Protein AF-A0A6C0JZ15-F1 (afdb_monomer_lite)

Sequence (120 aa):
MAFEKIQDYFIKVDNMHTNARNVAAELQKKYEDARYNLCIAFHSFHVITRLYASTSEVYIYKKGEYVDAVDAEICAYEALQDITEHYNRMSKISGIAKQAYNRAVKMRMEVFFKFRKLRT

Secondary structure (DSSP, 8-state):
-HHHHHHHHHHHHHHHHHHHHHHHHHHHHHHHHHHHHHHHHHHHHHHHHHHS-TTSHHHHHHHHHHHHHHHHHHHHHHHHHHHHHHHHHHHHHHHHHHHHHHHHHHHHHHHHHHHHHT--

Structure (mmCIF, N/CA/C/O backbone):
data_AF-A0A6C0JZ15-F1
#
_entry.id   AF-A0A6C0JZ15-F1
#
loop_
_atom_site.group_PDB
_atom_site.id
_atom_site.type_symbol
_atom_site.label_atom_id
_atom_site.label_alt_id
_atom_site.label_comp_id
_atom_site.label_asym_id
_atom_site.label_entity_id
_atom_site.label_seq_id
_atom_site.pdbx_PDB_ins_code
_atom_site.Cartn_x
_atom_site.Cartn_y
_atom_site.Cartn_z
_atom_site.occupancy
_atom_site.B_iso_or_equiv
_atom_site.auth_seq_id
_atom_site.auth_comp_id
_atom_site.auth_asym_id
_atom_site.auth_atom_id
_atom_site.pdbx_PDB_model_num
ATOM 1 N N . MET A 1 1 ? 13.309 9.063 -35.816 1.00 62.38 1 MET A N 1
ATOM 2 C CA . MET A 1 1 ? 14.665 8.619 -35.431 1.00 62.38 1 MET 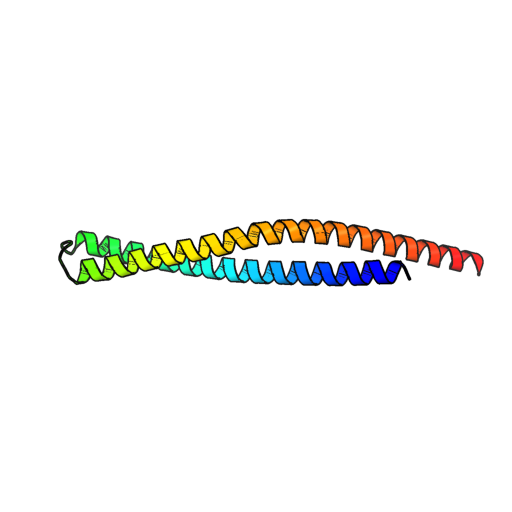A CA 1
ATOM 3 C C . MET A 1 1 ? 14.561 7.619 -34.270 1.00 62.38 1 MET A C 1
ATOM 5 O O . MET A 1 1 ? 13.573 7.661 -33.546 1.00 62.38 1 MET A O 1
ATOM 9 N N . ALA A 1 2 ? 15.477 6.648 -34.158 1.00 80.75 2 ALA A N 1
ATOM 10 C CA . ALA A 1 2 ? 15.344 5.509 -33.231 1.00 80.75 2 ALA A CA 1
ATOM 11 C C . ALA A 1 2 ? 15.715 5.835 -31.770 1.00 80.75 2 ALA A C 1
ATOM 13 O O . ALA A 1 2 ? 15.146 5.248 -30.855 1.00 80.75 2 ALA A O 1
ATOM 14 N N . PHE A 1 3 ? 16.632 6.782 -31.548 1.00 84.25 3 PHE A N 1
ATOM 15 C CA . PHE A 1 3 ? 17.062 7.191 -30.209 1.00 84.25 3 PHE A CA 1
ATOM 16 C C . PHE A 1 3 ? 15.967 7.972 -29.472 1.00 84.25 3 PHE A C 1
ATOM 18 O O . PHE A 1 3 ? 15.669 7.678 -28.321 1.00 84.25 3 PHE A O 1
ATOM 25 N N . GLU A 1 4 ? 15.326 8.914 -30.159 1.00 87.44 4 GLU A N 1
ATOM 26 C CA . GLU A 1 4 ? 14.239 9.752 -29.647 1.00 87.44 4 GLU A CA 1
ATOM 27 C C . GLU A 1 4 ? 13.072 8.876 -29.188 1.00 87.44 4 GLU A C 1
ATOM 29 O O . GLU A 1 4 ? 12.567 9.055 -28.091 1.00 87.44 4 GLU A O 1
ATOM 34 N N . LYS A 1 5 ? 12.742 7.817 -29.942 1.00 87.75 5 LYS A N 1
ATOM 35 C CA . LYS A 1 5 ? 11.726 6.836 -29.525 1.00 87.75 5 LYS A CA 1
ATOM 36 C C . LYS A 1 5 ? 12.084 6.115 -28.217 1.00 87.75 5 LYS A C 1
ATOM 38 O O . LYS A 1 5 ? 11.196 5.848 -27.413 1.00 87.75 5 LYS A O 1
ATOM 43 N N . ILE A 1 6 ? 13.360 5.782 -28.003 1.00 88.19 6 ILE A N 1
ATOM 44 C CA . ILE A 1 6 ? 13.832 5.148 -26.757 1.00 88.19 6 ILE A CA 1
ATOM 45 C C . ILE A 1 6 ? 13.791 6.152 -25.599 1.00 88.19 6 ILE A C 1
ATOM 47 O O . ILE A 1 6 ? 13.394 5.790 -24.494 1.00 88.19 6 ILE A O 1
ATOM 51 N N . GLN A 1 7 ? 14.177 7.402 -25.852 1.00 89.56 7 GLN A N 1
ATOM 52 C CA . GLN A 1 7 ? 14.123 8.487 -24.876 1.00 89.56 7 GLN A CA 1
ATOM 53 C C . GLN A 1 7 ? 12.681 8.781 -24.439 1.00 89.56 7 GLN A C 1
ATOM 55 O O . GLN A 1 7 ? 12.407 8.797 -23.241 1.00 89.56 7 GLN A O 1
ATOM 60 N N . ASP A 1 8 ? 11.756 8.931 -25.387 1.00 91.75 8 ASP A N 1
ATOM 61 C CA . ASP A 1 8 ? 10.335 9.175 -25.116 1.00 91.75 8 ASP A CA 1
ATOM 62 C C . ASP A 1 8 ? 9.715 8.020 -24.321 1.00 91.75 8 ASP A C 1
ATOM 64 O O . ASP A 1 8 ? 8.984 8.233 -23.350 1.00 91.75 8 ASP A O 1
ATOM 68 N N . TYR A 1 9 ? 10.046 6.778 -24.695 1.00 89.38 9 TYR A N 1
ATOM 69 C CA . TYR A 1 9 ? 9.606 5.593 -23.965 1.00 89.38 9 TYR A CA 1
ATOM 70 C C . TYR A 1 9 ? 10.137 5.579 -22.527 1.00 89.38 9 TYR A C 1
ATOM 72 O O . TYR A 1 9 ? 9.368 5.344 -21.596 1.00 89.38 9 TYR A O 1
ATOM 80 N N . PHE A 1 10 ? 11.428 5.865 -22.333 1.00 91.75 10 PHE A N 1
ATOM 81 C CA . PHE A 1 10 ? 12.033 5.937 -21.004 1.00 91.75 10 PHE A CA 1
ATOM 82 C C . PHE A 1 10 ? 11.348 6.989 -20.124 1.00 91.75 10 PHE A C 1
ATOM 84 O O . PHE A 1 10 ? 10.929 6.653 -19.021 1.00 91.75 10 PHE A O 1
ATOM 91 N N . ILE A 1 11 ? 11.157 8.213 -20.628 1.00 92.56 11 ILE A N 1
ATOM 92 C CA . ILE A 1 11 ? 10.487 9.297 -19.889 1.00 92.56 11 ILE A CA 1
ATOM 93 C C . ILE A 1 11 ? 9.068 8.883 -19.483 1.00 92.56 11 ILE A C 1
ATOM 95 O O . ILE A 1 11 ? 8.664 9.068 -18.336 1.00 92.56 11 ILE A O 1
ATOM 99 N N . LYS A 1 12 ? 8.306 8.278 -20.404 1.00 92.25 12 LYS A N 1
ATOM 100 C CA . LYS A 1 12 ? 6.941 7.821 -20.119 1.00 92.25 12 LYS A CA 1
ATOM 101 C C . LYS A 1 12 ? 6.911 6.769 -19.007 1.00 92.25 12 LYS A C 1
ATOM 103 O O . LYS A 1 12 ? 6.088 6.867 -18.099 1.00 92.25 12 LYS A O 1
ATOM 108 N N . VAL A 1 13 ? 7.798 5.776 -19.075 1.00 91.56 13 VAL A N 1
ATOM 109 C CA . VAL A 1 13 ? 7.886 4.706 -18.073 1.00 91.56 13 VAL A CA 1
ATOM 110 C C . VAL A 1 13 ? 8.349 5.247 -16.717 1.00 91.56 13 VAL A C 1
ATOM 112 O O . VAL A 1 13 ? 7.804 4.849 -15.690 1.00 91.56 13 VAL A O 1
ATOM 115 N N . ASP A 1 14 ? 9.313 6.166 -16.695 1.00 90.88 14 ASP A N 1
ATOM 116 C CA . ASP A 1 14 ? 9.833 6.755 -15.457 1.00 90.88 14 ASP A CA 1
ATOM 117 C C . ASP A 1 14 ? 8.777 7.613 -14.738 1.00 90.88 14 ASP A C 1
ATOM 119 O O . ASP A 1 14 ? 8.595 7.498 -13.522 1.00 90.88 14 ASP A O 1
ATOM 123 N N . ASN A 1 15 ? 7.983 8.375 -15.499 1.00 92.62 15 ASN A N 1
ATOM 124 C CA . ASN A 1 15 ? 6.832 9.110 -14.971 1.00 92.62 15 ASN A CA 1
ATOM 125 C C . ASN A 1 15 ? 5.777 8.164 -14.374 1.00 92.62 15 ASN A C 1
ATOM 127 O O . ASN A 1 15 ? 5.284 8.398 -13.272 1.00 92.62 15 ASN A O 1
ATOM 131 N N . MET A 1 16 ? 5.451 7.064 -15.064 1.00 90.50 16 MET A N 1
ATOM 132 C CA . MET A 1 16 ? 4.509 6.059 -14.551 1.00 90.50 16 MET A CA 1
ATOM 133 C C . MET A 1 16 ? 5.016 5.393 -13.267 1.00 90.50 16 MET A C 1
ATOM 135 O O . MET A 1 16 ? 4.250 5.223 -12.320 1.00 90.50 16 MET A O 1
ATOM 139 N N . HIS A 1 17 ? 6.304 5.049 -13.213 1.00 91.06 17 HIS A N 1
ATOM 140 C CA . HIS A 1 17 ? 6.932 4.481 -12.023 1.00 91.06 17 HIS A CA 1
ATOM 141 C C . HIS A 1 17 ? 6.902 5.456 -10.837 1.00 91.06 17 HIS A C 1
ATOM 143 O O . HIS A 1 17 ? 6.586 5.053 -9.718 1.00 91.06 17 HIS A O 1
ATOM 149 N N . THR A 1 18 ? 7.181 6.738 -11.081 1.00 91.94 18 THR A N 1
ATOM 150 C CA . THR A 1 18 ? 7.126 7.786 -10.053 1.00 91.94 18 THR A CA 1
ATOM 151 C C . THR A 1 18 ? 5.707 7.978 -9.523 1.00 91.94 18 THR A C 1
ATOM 153 O O . THR A 1 18 ? 5.508 8.009 -8.311 1.00 91.94 18 THR A O 1
ATOM 156 N N . ASN A 1 19 ? 4.704 8.008 -10.404 1.00 91.56 19 ASN A N 1
ATOM 157 C CA . ASN A 1 19 ? 3.304 8.091 -9.990 1.00 91.56 19 ASN A CA 1
ATOM 158 C C . ASN A 1 19 ? 2.889 6.880 -9.146 1.00 91.56 19 ASN A C 1
ATOM 160 O O . ASN A 1 19 ? 2.315 7.054 -8.076 1.00 91.56 19 ASN A O 1
ATOM 164 N N . ALA A 1 20 ? 3.235 5.663 -9.576 1.00 90.88 20 ALA A N 1
ATOM 165 C CA . ALA A 1 20 ? 2.948 4.449 -8.813 1.00 90.88 20 ALA A CA 1
ATOM 166 C C . ALA A 1 20 ? 3.618 4.468 -7.427 1.00 90.88 20 ALA A C 1
ATOM 168 O O . ALA A 1 20 ? 2.997 4.080 -6.441 1.00 90.88 20 ALA A O 1
ATOM 169 N N . ARG A 1 21 ? 4.859 4.971 -7.335 1.00 91.62 21 ARG A N 1
ATOM 170 C CA . ARG A 1 21 ? 5.565 5.155 -6.058 1.00 91.62 21 ARG A CA 1
ATOM 171 C C . ARG A 1 21 ? 4.831 6.127 -5.136 1.00 91.62 21 ARG A C 1
ATOM 173 O O . ARG A 1 21 ? 4.712 5.848 -3.947 1.00 91.62 21 ARG A O 1
ATOM 180 N N . ASN A 1 22 ? 4.365 7.255 -5.669 1.00 93.06 22 ASN A N 1
ATOM 181 C CA . ASN A 1 22 ? 3.655 8.265 -4.886 1.00 93.06 22 ASN A CA 1
ATOM 182 C C . ASN A 1 22 ? 2.328 7.714 -4.353 1.00 93.06 22 ASN A C 1
ATOM 184 O O . ASN A 1 22 ? 2.061 7.836 -3.163 1.00 93.06 22 ASN A O 1
ATOM 188 N N . VAL A 1 23 ? 1.554 7.022 -5.195 1.00 93.44 23 VAL A N 1
ATOM 189 C CA . VAL A 1 23 ? 0.301 6.373 -4.776 1.00 93.44 23 VAL A CA 1
ATOM 190 C C . VAL A 1 23 ? 0.560 5.314 -3.700 1.00 93.44 23 VAL A C 1
ATOM 192 O O . VAL A 1 23 ? -0.143 5.281 -2.694 1.00 93.44 23 VAL A O 1
ATOM 195 N N . ALA A 1 24 ? 1.595 4.482 -3.861 1.00 92.94 24 ALA A N 1
ATOM 196 C CA . ALA A 1 24 ? 1.968 3.500 -2.844 1.00 92.94 24 ALA A CA 1
ATOM 197 C C . ALA A 1 24 ? 2.359 4.162 -1.510 1.00 92.94 24 ALA A C 1
ATOM 199 O O . ALA A 1 24 ? 1.957 3.685 -0.454 1.00 92.94 24 ALA A O 1
ATOM 200 N N . ALA A 1 25 ? 3.087 5.283 -1.544 1.00 92.88 25 ALA A N 1
ATOM 201 C CA . ALA A 1 25 ? 3.449 6.031 -0.341 1.00 92.88 25 ALA A CA 1
ATOM 202 C C . ALA A 1 25 ? 2.230 6.667 0.355 1.00 92.88 25 ALA A C 1
ATOM 204 O O . ALA A 1 25 ? 2.143 6.653 1.582 1.00 92.88 25 ALA A O 1
ATOM 205 N N . GLU A 1 26 ? 1.271 7.197 -0.407 1.00 95.25 26 GLU A N 1
ATOM 206 C CA . GLU A 1 26 ? 0.019 7.728 0.144 1.00 95.25 26 GLU A CA 1
ATOM 207 C C . GLU A 1 26 ? -0.828 6.635 0.805 1.00 95.25 26 GLU A C 1
ATOM 209 O O . GLU A 1 26 ? -1.363 6.841 1.895 1.00 95.25 26 GLU A O 1
ATOM 214 N N . LEU A 1 27 ? -0.934 5.465 0.170 1.00 94.88 27 LEU A N 1
ATOM 215 C CA . LEU A 1 27 ? -1.659 4.318 0.720 1.00 94.88 27 LEU A CA 1
ATOM 216 C C . LEU A 1 27 ? -0.960 3.741 1.955 1.00 94.88 27 LEU A C 1
ATOM 218 O O . LEU A 1 27 ? -1.633 3.439 2.937 1.00 94.88 27 LEU A O 1
ATOM 222 N N . GLN A 1 28 ? 0.374 3.684 1.953 1.00 95.56 28 GLN A N 1
ATOM 223 C CA . GLN A 1 28 ? 1.164 3.289 3.120 1.00 95.56 28 GLN A CA 1
ATOM 224 C C . GLN A 1 28 ? 0.857 4.189 4.319 1.00 95.56 28 GLN A C 1
ATOM 226 O O . GLN A 1 28 ? 0.595 3.691 5.411 1.00 95.56 28 GLN A O 1
ATOM 231 N N . LYS A 1 29 ? 0.820 5.510 4.107 1.00 96.50 29 LYS A N 1
ATOM 232 C CA . LYS A 1 29 ? 0.470 6.464 5.162 1.00 96.50 29 LYS A CA 1
ATOM 233 C C . LYS A 1 29 ? -0.951 6.239 5.688 1.00 96.50 29 LYS A C 1
ATOM 235 O O . LYS A 1 29 ? -1.152 6.199 6.894 1.00 96.50 29 LYS A O 1
ATOM 240 N N . LYS A 1 30 ? -1.935 6.048 4.800 1.00 95.88 30 LYS A N 1
ATOM 241 C CA . LYS A 1 30 ? -3.325 5.763 5.205 1.00 95.88 30 LYS A CA 1
ATOM 242 C C . LYS A 1 30 ? -3.439 4.483 6.031 1.00 95.88 30 LYS A C 1
ATOM 244 O O . LYS A 1 30 ? -4.196 4.452 6.994 1.00 95.88 30 LYS A O 1
ATOM 249 N N . TYR A 1 31 ? -2.689 3.448 5.664 1.00 97.25 31 TYR A N 1
ATOM 250 C CA . TYR A 1 31 ? -2.624 2.206 6.425 1.00 97.25 31 TYR A CA 1
ATOM 251 C C . TYR A 1 31 ? -1.996 2.415 7.809 1.00 97.25 31 TYR A C 1
ATOM 253 O O . TYR A 1 31 ? -2.533 1.934 8.803 1.00 97.25 31 TYR A O 1
ATOM 261 N N . GLU A 1 32 ? -0.904 3.175 7.905 1.00 97.12 32 GLU A N 1
ATOM 262 C CA . GLU A 1 32 ? -0.288 3.523 9.192 1.00 97.12 32 GLU A CA 1
ATOM 263 C C . GLU A 1 32 ? -1.247 4.307 10.099 1.00 97.12 32 GLU A C 1
ATOM 265 O O . GLU A 1 32 ? -1.381 3.972 11.279 1.00 97.12 32 GLU A O 1
ATOM 270 N N . ASP A 1 33 ? -1.968 5.282 9.539 1.00 97.31 33 ASP A N 1
ATOM 271 C CA . ASP A 1 33 ? -2.985 6.059 10.251 1.00 97.31 33 ASP A CA 1
ATOM 272 C C . ASP A 1 33 ? -4.148 5.159 10.726 1.00 97.31 33 ASP A C 1
ATOM 274 O O . ASP A 1 33 ? -4.562 5.227 11.887 1.00 97.31 33 ASP A O 1
ATOM 278 N N . ALA A 1 34 ? -4.652 4.264 9.866 1.00 97.31 34 ALA A N 1
ATOM 279 C CA . ALA A 1 34 ? -5.715 3.317 10.215 1.00 97.31 34 ALA A CA 1
ATOM 280 C C . ALA A 1 34 ? -5.275 2.342 11.317 1.00 97.31 34 ALA A C 1
ATOM 282 O O . ALA A 1 34 ? -5.990 2.137 12.298 1.00 97.31 34 ALA A O 1
ATOM 283 N N . ARG A 1 35 ? -4.054 1.809 11.215 1.00 97.56 35 ARG A N 1
ATOM 284 C CA . ARG A 1 35 ? -3.465 0.914 12.214 1.00 97.56 35 ARG A CA 1
ATOM 285 C C . ARG A 1 35 ? -3.269 1.604 13.564 1.00 97.56 35 ARG A C 1
ATOM 287 O O . ARG A 1 35 ? -3.479 0.989 14.612 1.00 97.56 35 ARG A O 1
ATOM 294 N N . TYR A 1 36 ? -2.884 2.878 13.560 1.00 97.62 36 TYR A N 1
ATOM 295 C CA . TYR A 1 36 ? -2.799 3.682 14.777 1.00 97.62 36 TYR A CA 1
ATOM 296 C C . TYR A 1 36 ? -4.178 3.874 15.427 1.00 97.62 36 TYR A C 1
ATOM 298 O O . TYR A 1 36 ? -4.330 3.637 16.628 1.00 97.62 36 TYR A O 1
ATOM 306 N N . ASN A 1 37 ? -5.199 4.209 14.635 1.00 97.25 37 ASN A N 1
ATOM 307 C CA . ASN A 1 37 ? -6.572 4.359 15.125 1.00 97.25 37 ASN A CA 1
ATOM 308 C C . ASN A 1 37 ? -7.140 3.046 15.677 1.00 97.25 37 ASN A C 1
ATOM 310 O O . ASN A 1 37 ? -7.741 3.048 16.751 1.00 97.25 37 ASN A O 1
ATOM 314 N N . LEU A 1 38 ? -6.878 1.918 15.012 1.00 98.00 38 LEU A N 1
ATOM 315 C CA . LEU A 1 38 ? -7.219 0.588 15.515 1.00 98.00 38 LEU A CA 1
ATOM 316 C C . LEU A 1 38 ? -6.563 0.315 16.870 1.00 98.00 38 LEU A C 1
ATOM 318 O O . LEU A 1 38 ? -7.216 -0.184 17.785 1.00 98.00 38 LEU A O 1
ATOM 322 N N . CYS A 1 39 ? -5.289 0.678 17.035 1.00 97.56 39 CYS A N 1
ATOM 323 C CA . CYS A 1 39 ? -4.597 0.532 18.312 1.00 97.56 39 CYS A CA 1
ATOM 324 C C . CYS A 1 39 ? -5.292 1.335 19.424 1.00 97.56 39 CYS A C 1
ATOM 326 O O . CYS A 1 39 ? -5.531 0.798 20.508 1.00 97.56 39 CYS A O 1
ATOM 328 N N . ILE A 1 40 ? -5.674 2.589 19.160 1.00 97.50 40 ILE A N 1
ATOM 329 C CA . ILE A 1 40 ? -6.418 3.419 20.120 1.00 97.50 40 ILE A CA 1
ATOM 330 C C . ILE A 1 40 ? -7.776 2.791 20.450 1.00 97.50 40 ILE A C 1
ATOM 332 O O . ILE A 1 40 ? -8.114 2.643 21.628 1.00 97.50 40 ILE A O 1
ATOM 336 N N . ALA A 1 41 ? -8.543 2.402 19.429 1.00 96.56 41 ALA A N 1
ATOM 337 C CA . ALA A 1 41 ? -9.872 1.823 19.593 1.00 96.56 41 ALA A CA 1
ATOM 338 C C . ALA A 1 41 ? -9.816 0.508 20.383 1.00 96.56 41 ALA A C 1
ATOM 340 O O . ALA A 1 41 ? -10.597 0.314 21.313 1.00 96.56 41 ALA A O 1
ATOM 341 N N . PHE A 1 42 ? -8.829 -0.347 20.098 1.00 96.69 42 PHE A N 1
ATOM 342 C CA . PHE A 1 42 ? -8.574 -1.581 20.837 1.00 96.69 42 PHE A CA 1
ATOM 343 C C . PHE A 1 42 ? -8.307 -1.316 22.321 1.00 96.69 42 PHE A C 1
ATOM 345 O O . PHE A 1 42 ? -8.947 -1.923 23.181 1.00 96.69 42 PHE A O 1
ATOM 352 N N . HIS A 1 43 ? -7.400 -0.387 22.642 1.00 95.94 43 HIS A N 1
ATOM 353 C CA . HIS A 1 43 ? -7.098 -0.051 24.035 1.00 95.94 43 HIS A CA 1
ATOM 354 C C . HIS A 1 43 ? -8.322 0.531 24.747 1.00 95.94 43 HIS A C 1
ATOM 356 O O . HIS A 1 43 ? -8.611 0.149 25.882 1.00 95.94 43 HIS A O 1
ATOM 362 N N . SER A 1 44 ? -9.067 1.417 24.078 1.00 94.19 44 SER A N 1
ATOM 363 C CA . SER A 1 44 ? -10.298 1.993 24.622 1.00 94.19 44 SER A CA 1
ATOM 364 C C . SER A 1 44 ? -11.337 0.908 24.907 1.00 94.19 44 SER A C 1
ATOM 366 O O . SER A 1 44 ? -11.861 0.838 26.019 1.00 94.19 44 SER A O 1
ATOM 368 N N . PHE A 1 45 ? -11.586 0.010 23.953 1.00 94.38 45 PHE A N 1
ATOM 369 C CA . PHE A 1 45 ? -12.546 -1.076 24.112 1.00 94.38 45 PHE A CA 1
ATOM 370 C C . PHE A 1 45 ? -12.127 -2.060 25.212 1.00 94.38 45 PHE A C 1
ATOM 372 O O . PHE A 1 45 ? -12.949 -2.433 26.047 1.00 94.38 45 PHE A O 1
ATOM 379 N N . HIS A 1 46 ? -10.841 -2.410 25.294 1.00 94.06 46 HIS A N 1
ATOM 380 C CA . HIS A 1 46 ? -10.304 -3.313 26.318 1.00 94.06 46 HIS A CA 1
ATOM 381 C C . HIS A 1 46 ? -10.440 -2.780 27.750 1.00 94.06 46 HIS A C 1
ATOM 383 O O . HIS A 1 46 ? -10.625 -3.548 28.692 1.00 94.06 46 HIS A O 1
ATOM 389 N N . VAL A 1 47 ? -10.365 -1.462 27.942 1.00 94.06 47 VAL A N 1
ATOM 390 C CA . VAL A 1 47 ? -10.662 -0.851 29.247 1.00 94.06 47 VAL A CA 1
ATOM 391 C C . VAL A 1 47 ? -12.146 -1.012 29.580 1.00 94.06 47 VAL A C 1
ATOM 393 O O . VAL A 1 47 ? -12.500 -1.385 30.699 1.00 94.06 47 VAL A O 1
ATOM 396 N N . ILE A 1 48 ? -13.019 -0.778 28.601 1.00 92.81 48 ILE A N 1
ATOM 397 C CA . ILE A 1 48 ? -14.473 -0.821 28.780 1.00 92.81 48 ILE A CA 1
ATOM 398 C C . ILE A 1 48 ? -14.972 -2.239 29.065 1.00 92.81 48 ILE A C 1
ATOM 400 O O . ILE A 1 48 ? -15.848 -2.398 29.914 1.00 92.81 48 ILE A O 1
ATOM 404 N N . THR A 1 49 ? -14.373 -3.274 28.465 1.00 91.25 49 THR A N 1
ATOM 405 C CA . THR A 1 49 ? -14.755 -4.678 28.718 1.00 91.25 49 THR A CA 1
ATOM 406 C C . THR A 1 49 ? -14.572 -5.120 30.171 1.00 91.25 49 THR A C 1
ATOM 408 O O . THR A 1 49 ? -15.223 -6.068 30.603 1.00 91.25 49 THR A O 1
ATOM 411 N N . ARG A 1 50 ? -13.709 -4.440 30.937 1.00 91.75 50 ARG A N 1
ATOM 412 C CA . ARG A 1 50 ? -13.470 -4.719 32.364 1.00 91.75 50 ARG A CA 1
ATOM 413 C C . ARG A 1 50 ? -14.401 -3.950 33.296 1.00 91.75 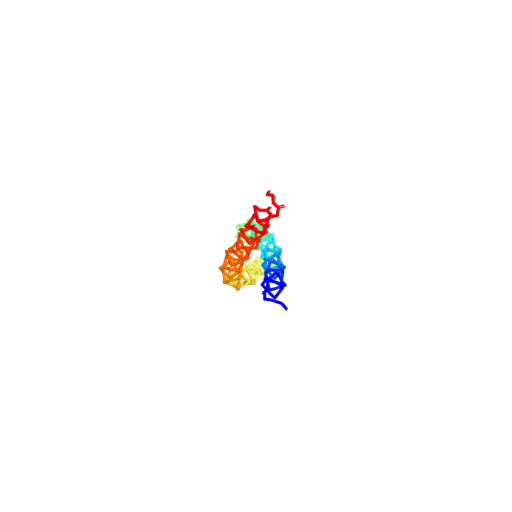50 ARG A C 1
ATOM 415 O O . ARG A 1 50 ? -14.588 -4.364 34.434 1.00 91.75 50 ARG A O 1
ATOM 422 N N . LEU A 1 51 ? -14.920 -2.813 32.838 1.00 93.44 51 LEU A N 1
ATOM 423 C CA . LEU A 1 51 ? -15.658 -1.856 33.666 1.00 93.44 51 LEU A CA 1
ATOM 424 C C . LEU A 1 51 ? -17.171 -1.934 33.462 1.00 93.44 51 LEU A C 1
ATOM 426 O O . LEU A 1 51 ? -17.925 -1.557 34.354 1.00 93.44 51 LEU A O 1
ATOM 430 N N . TYR A 1 52 ? -17.616 -2.415 32.302 1.00 94.50 52 TYR A N 1
ATOM 431 C CA . TYR A 1 52 ? -19.017 -2.384 31.911 1.00 94.50 52 TYR A CA 1
ATOM 432 C C . TYR A 1 52 ? -19.502 -3.749 31.425 1.00 94.50 52 TYR A C 1
ATOM 434 O O . TYR A 1 52 ? -18.779 -4.492 30.762 1.00 94.50 52 TYR A O 1
ATOM 442 N N . ALA A 1 53 ? -20.765 -4.061 31.721 1.00 94.00 53 ALA A N 1
ATOM 443 C CA . ALA A 1 53 ? -21.430 -5.242 31.183 1.00 94.00 53 ALA A CA 1
ATOM 444 C C . ALA A 1 53 ? -21.615 -5.116 29.663 1.00 94.00 53 ALA A C 1
ATOM 446 O O . ALA A 1 53 ? -21.811 -4.016 29.138 1.00 94.00 53 ALA A O 1
ATOM 447 N N . SER A 1 54 ? -21.632 -6.253 28.965 1.00 92.31 54 SER A N 1
ATOM 448 C CA . SER A 1 54 ? -21.779 -6.315 27.503 1.00 92.31 54 SER A CA 1
ATOM 449 C C . SER A 1 54 ? -23.099 -5.745 26.974 1.00 92.31 54 SER A C 1
ATOM 451 O O . SER A 1 54 ? -23.189 -5.399 25.800 1.00 92.31 54 SER A O 1
ATOM 453 N N . THR A 1 55 ? -24.115 -5.636 27.831 1.00 93.12 55 THR A N 1
ATOM 454 C CA . THR A 1 55 ? -25.425 -5.051 27.517 1.00 93.12 55 THR A CA 1
ATOM 455 C C . THR A 1 55 ? -25.486 -3.541 27.746 1.00 93.12 55 THR A C 1
ATOM 457 O O . THR A 1 55 ? -26.500 -2.928 27.430 1.00 93.12 55 THR A O 1
ATOM 460 N N . SER A 1 56 ? -24.446 -2.929 28.322 1.00 96.50 56 SER A N 1
ATOM 461 C CA . SER A 1 56 ? -24.414 -1.477 28.515 1.00 96.50 56 SER A CA 1
ATOM 462 C C . SER A 1 56 ? -24.236 -0.741 27.186 1.00 96.50 56 SER A C 1
ATOM 464 O O . SER A 1 56 ? -23.487 -1.180 26.311 1.00 96.50 56 SER A O 1
ATOM 466 N N . GLU A 1 57 ? -24.869 0.425 27.062 1.00 95.75 57 GLU A N 1
ATOM 467 C CA . GLU A 1 57 ? -24.749 1.280 25.874 1.00 95.75 57 GLU A CA 1
ATOM 468 C C . GLU A 1 57 ? -23.291 1.670 25.600 1.00 95.75 57 GLU A C 1
ATOM 470 O O . GLU A 1 57 ? -22.843 1.634 24.457 1.00 95.75 57 GLU A O 1
ATOM 475 N N . VAL A 1 58 ? -22.521 1.951 26.658 1.00 93.62 58 VAL A N 1
ATOM 476 C CA . VAL A 1 58 ? -21.093 2.292 26.561 1.00 93.62 58 VAL A CA 1
ATOM 477 C C . VAL A 1 58 ? -20.289 1.143 25.951 1.00 93.62 58 VAL A C 1
ATOM 479 O O . VAL A 1 58 ? -19.456 1.378 25.075 1.00 93.62 58 VAL A O 1
ATOM 482 N N . TYR A 1 59 ? -20.541 -0.099 26.378 1.00 96.25 59 TYR A N 1
ATOM 483 C CA . TYR A 1 59 ? -19.877 -1.271 25.810 1.00 96.25 59 TYR A CA 1
ATOM 484 C C . TYR A 1 59 ? -20.229 -1.449 24.334 1.00 96.25 59 TYR A C 1
ATOM 486 O O . TYR A 1 59 ? -19.334 -1.651 23.515 1.00 96.25 59 TYR A O 1
ATOM 494 N N . ILE A 1 60 ? -21.517 -1.365 23.988 1.00 95.81 60 ILE A N 1
ATOM 495 C CA . ILE A 1 60 ? -21.997 -1.547 22.612 1.00 95.81 60 ILE A CA 1
ATOM 496 C C . ILE A 1 60 ? -21.389 -0.487 21.690 1.00 95.81 60 ILE A C 1
ATOM 498 O O . ILE A 1 60 ? -20.844 -0.832 20.643 1.00 95.81 60 ILE A O 1
ATOM 502 N N . TYR A 1 61 ? -21.410 0.779 22.110 1.00 96.38 61 TYR A N 1
ATOM 503 C CA . TYR A 1 61 ? -20.829 1.890 21.361 1.00 96.38 61 TYR A CA 1
ATOM 504 C C . TYR A 1 61 ? -19.324 1.691 21.126 1.00 96.38 61 TYR A C 1
ATOM 506 O O . TYR A 1 61 ? -18.851 1.750 19.994 1.00 96.38 61 TYR A O 1
ATOM 514 N N . LYS A 1 62 ? -18.568 1.361 22.181 1.00 95.62 62 LYS A N 1
ATOM 515 C CA . LYS A 1 62 ? -17.111 1.161 22.099 1.00 95.62 62 LYS A CA 1
ATOM 516 C C . LYS A 1 62 ? -16.722 -0.074 21.292 1.00 95.62 62 LYS A C 1
ATOM 518 O O . LYS A 1 62 ? -15.689 -0.069 20.628 1.00 95.62 62 LYS A O 1
ATOM 523 N N . LYS A 1 63 ? -17.551 -1.121 21.323 1.00 96.12 63 LYS A N 1
ATOM 524 C CA . LYS A 1 63 ? -17.403 -2.279 20.438 1.00 96.12 63 LYS A CA 1
ATOM 525 C C . LYS A 1 63 ? -17.592 -1.874 18.976 1.00 96.12 63 LYS A C 1
ATOM 527 O O . LYS A 1 63 ? -16.821 -2.337 18.146 1.00 96.12 63 LYS A O 1
ATOM 532 N N . GLY A 1 64 ? -18.581 -1.027 18.684 1.00 96.56 64 GLY A N 1
ATOM 533 C CA . GLY A 1 64 ? -18.799 -0.457 17.352 1.00 96.56 64 GLY A CA 1
ATOM 534 C C . GLY A 1 64 ? -17.560 0.276 16.841 1.00 96.56 64 GLY A C 1
ATOM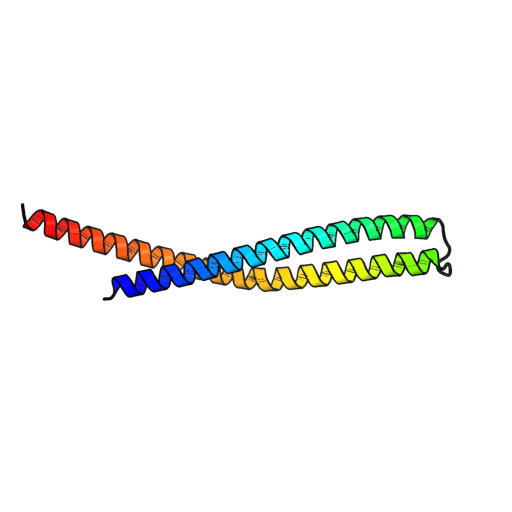 535 O O . GLY A 1 64 ? -17.011 -0.120 15.824 1.00 96.56 64 GLY A O 1
ATOM 536 N N . GLU A 1 65 ? -17.032 1.230 17.618 1.00 97.19 65 GLU A N 1
ATOM 537 C CA . GLU A 1 65 ? -15.804 1.964 17.256 1.00 97.19 65 GLU A CA 1
ATOM 538 C C . GLU A 1 65 ? -14.605 1.036 16.994 1.00 97.19 65 GLU A C 1
ATOM 540 O O . GLU A 1 65 ? -13.793 1.297 16.108 1.00 97.19 65 GLU A O 1
ATOM 545 N N . TYR A 1 66 ? -14.474 -0.050 17.764 1.00 97.19 66 TYR A N 1
ATOM 546 C CA . TYR A 1 66 ? -13.424 -1.042 17.541 1.00 97.19 66 TYR A CA 1
ATOM 547 C C . TYR A 1 66 ? -13.623 -1.820 16.236 1.00 97.19 66 TYR A C 1
ATOM 549 O O . TYR A 1 66 ? -12.661 -1.982 15.490 1.00 97.19 66 TYR A O 1
ATOM 557 N N . VAL A 1 67 ? -14.843 -2.282 15.951 1.00 97.56 67 VAL A N 1
ATOM 558 C CA . VAL A 1 67 ? -15.160 -2.996 14.704 1.00 97.56 67 VAL A CA 1
ATOM 559 C C . VAL A 1 67 ? -14.935 -2.091 13.494 1.00 97.56 67 VAL A C 1
ATOM 561 O O . VAL A 1 67 ? -14.227 -2.490 12.575 1.00 97.56 67 VAL A O 1
ATOM 564 N N . ASP A 1 68 ? -15.415 -0.849 13.540 1.00 97.88 68 ASP A N 1
ATOM 565 C CA . ASP A 1 68 ? -15.222 0.122 12.458 1.00 97.88 68 ASP A CA 1
ATOM 566 C C . ASP A 1 68 ? -13.728 0.387 12.195 1.00 97.88 68 ASP A C 1
ATOM 568 O O . ASP A 1 68 ? -13.293 0.506 11.049 1.00 97.88 68 ASP A O 1
ATOM 572 N N . ALA A 1 69 ? -12.912 0.450 13.254 1.00 97.50 69 ALA A N 1
ATOM 573 C CA . ALA A 1 69 ? -11.469 0.623 13.119 1.00 97.50 69 ALA A CA 1
ATOM 574 C C . ALA A 1 69 ? -10.764 -0.620 12.546 1.00 97.50 69 ALA A C 1
ATOM 576 O O . ALA A 1 69 ? -9.772 -0.471 11.831 1.00 97.50 69 ALA A O 1
ATOM 577 N N . VAL A 1 70 ? -11.260 -1.830 12.839 1.00 98.00 70 VAL A N 1
ATOM 578 C CA . VAL A 1 70 ? -10.775 -3.076 12.218 1.00 98.00 70 VAL A CA 1
ATOM 579 C C . VAL A 1 70 ? -11.085 -3.064 10.724 1.00 98.00 70 VAL A C 1
ATOM 581 O O . VAL A 1 70 ? -10.181 -3.267 9.917 1.00 98.00 70 VAL A O 1
ATOM 584 N N . ASP A 1 71 ? -12.325 -2.757 10.346 1.00 98.06 71 ASP A N 1
ATOM 585 C CA . ASP A 1 71 ? -12.747 -2.732 8.943 1.00 98.06 71 ASP A CA 1
ATOM 586 C C . ASP A 1 71 ? -11.975 -1.675 8.134 1.00 98.06 71 ASP A C 1
ATOM 588 O O . ASP A 1 71 ? -11.575 -1.918 6.992 1.00 98.06 71 ASP A O 1
ATOM 592 N N . ALA A 1 72 ? -11.699 -0.514 8.739 1.00 97.06 72 ALA A N 1
ATOM 593 C CA . ALA A 1 72 ? -10.886 0.532 8.127 1.00 97.06 72 ALA A CA 1
ATOM 594 C C . ALA A 1 72 ? -9.424 0.102 7.906 1.00 97.06 72 ALA A C 1
ATOM 596 O O . ALA A 1 72 ? -8.840 0.434 6.871 1.00 97.06 72 ALA A O 1
ATOM 597 N N . GLU A 1 73 ? -8.826 -0.625 8.856 1.00 97.75 73 GLU A N 1
ATOM 598 C CA . GLU A 1 73 ? -7.456 -1.137 8.734 1.00 97.75 73 GLU A CA 1
ATOM 599 C C . GLU A 1 73 ? -7.350 -2.209 7.647 1.00 97.75 73 GLU A C 1
ATOM 601 O O . GLU A 1 73 ? -6.458 -2.109 6.801 1.00 97.75 73 GLU A O 1
ATOM 606 N N . ILE A 1 74 ? -8.317 -3.132 7.587 1.00 97.44 74 ILE A N 1
ATOM 607 C CA . ILE A 1 74 ? -8.405 -4.156 6.539 1.00 97.44 74 ILE A CA 1
ATOM 608 C C . ILE A 1 74 ? -8.535 -3.497 5.162 1.00 97.44 74 ILE A C 1
ATOM 610 O O . ILE A 1 74 ? -7.732 -3.778 4.274 1.00 97.44 74 ILE A O 1
ATOM 614 N N . CYS A 1 75 ? -9.472 -2.556 4.994 1.00 96.56 75 CYS A N 1
ATOM 615 C CA . CYS A 1 75 ? -9.635 -1.820 3.736 1.00 96.56 75 CYS A CA 1
ATOM 616 C C . CYS A 1 75 ? -8.341 -1.113 3.300 1.00 96.56 75 CYS A C 1
ATOM 618 O O . CYS A 1 75 ? -7.977 -1.123 2.121 1.00 96.56 75 CYS A O 1
ATOM 620 N N . ALA A 1 76 ? -7.641 -0.469 4.238 1.00 95.19 76 ALA A N 1
ATOM 621 C CA . ALA A 1 76 ? -6.397 0.231 3.938 1.00 95.19 76 ALA A CA 1
ATOM 622 C C . ALA A 1 76 ? -5.261 -0.741 3.575 1.00 95.19 76 ALA A C 1
ATOM 624 O O . ALA A 1 76 ? -4.470 -0.448 2.674 1.00 95.19 76 ALA A O 1
ATOM 625 N N . TYR A 1 77 ? -5.196 -1.894 4.245 1.00 95.69 77 TYR A N 1
ATOM 626 C CA . TYR A 1 77 ? -4.230 -2.950 3.964 1.00 95.69 77 TYR A CA 1
ATOM 627 C C . TYR A 1 77 ? -4.44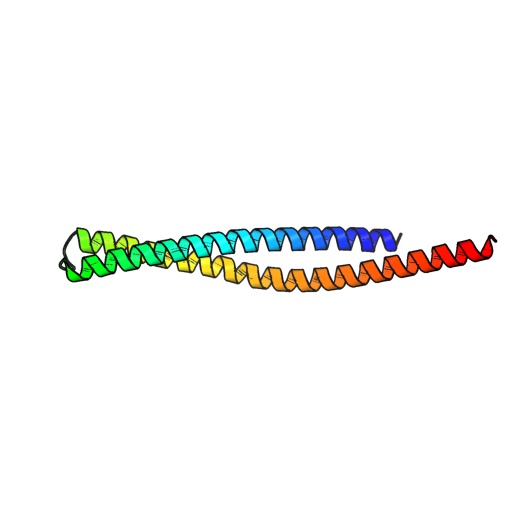2 -3.565 2.577 1.00 95.69 77 TYR A C 1
ATOM 629 O O . TYR A 1 77 ? -3.488 -3.657 1.805 1.00 95.69 77 TYR A O 1
ATOM 637 N N . GLU A 1 78 ? -5.680 -3.922 2.227 1.00 95.31 78 GLU A N 1
ATOM 638 C CA . GLU A 1 78 ? -6.020 -4.490 0.916 1.00 95.31 78 GLU A CA 1
ATOM 639 C C . GLU A 1 78 ? -5.652 -3.524 -0.220 1.00 95.31 78 GLU A C 1
ATOM 641 O O . GLU A 1 78 ? -4.954 -3.901 -1.164 1.00 95.31 78 GLU A O 1
ATOM 646 N N . ALA A 1 79 ? -6.001 -2.239 -0.083 1.00 92.50 79 ALA A N 1
ATOM 647 C CA . ALA A 1 79 ? -5.638 -1.217 -1.065 1.00 92.50 79 ALA A CA 1
ATOM 648 C C . ALA A 1 79 ? -4.112 -1.066 -1.232 1.00 92.50 79 ALA A C 1
ATOM 650 O O . ALA A 1 79 ? -3.610 -0.863 -2.344 1.00 92.50 79 ALA A O 1
ATOM 651 N N . LEU A 1 80 ? -3.355 -1.164 -0.134 1.00 93.38 80 LEU A N 1
ATOM 652 C CA . LEU A 1 80 ? -1.893 -1.122 -0.154 1.00 93.38 80 LEU A CA 1
ATOM 653 C C . LEU A 1 80 ? -1.285 -2.383 -0.793 1.00 93.38 80 LEU A C 1
ATOM 655 O O . LEU A 1 80 ? -0.285 -2.301 -1.516 1.00 93.38 80 LEU A O 1
ATOM 659 N N . GLN A 1 81 ? -1.865 -3.552 -0.541 1.00 92.12 81 GLN A N 1
ATOM 660 C CA . GLN A 1 81 ? -1.399 -4.811 -1.110 1.00 92.12 81 GLN A CA 1
ATOM 661 C C . GLN A 1 81 ? -1.547 -4.811 -2.637 1.00 92.12 81 GLN A C 1
ATOM 663 O O . GLN A 1 81 ? -0.574 -5.105 -3.343 1.00 92.12 81 GLN A O 1
ATOM 668 N N . ASP A 1 82 ? -2.707 -4.385 -3.137 1.00 89.75 82 ASP A N 1
ATOM 669 C CA . ASP A 1 82 ? -2.997 -4.303 -4.570 1.00 89.75 82 ASP A CA 1
ATOM 670 C C . ASP A 1 82 ? -1.994 -3.401 -5.303 1.00 89.75 82 ASP A C 1
ATOM 672 O O . ASP A 1 82 ? -1.409 -3.782 -6.326 1.00 89.75 82 ASP A O 1
ATOM 676 N N . ILE A 1 83 ? -1.710 -2.209 -4.763 1.00 89.88 83 ILE A N 1
ATOM 677 C CA . ILE A 1 83 ? -0.775 -1.284 -5.416 1.00 89.88 83 ILE A CA 1
ATOM 678 C C . ILE A 1 83 ? 0.676 -1.775 -5.355 1.00 89.88 83 ILE A C 1
ATOM 680 O O . ILE A 1 83 ? 1.459 -1.495 -6.268 1.00 89.88 83 ILE A O 1
ATOM 684 N N . THR A 1 84 ? 1.052 -2.520 -4.312 1.00 88.31 84 THR A N 1
ATOM 685 C CA . THR A 1 84 ? 2.428 -2.994 -4.114 1.00 88.31 84 THR A CA 1
ATOM 686 C C . THR A 1 84 ? 2.844 -3.947 -5.232 1.00 88.31 84 THR A C 1
ATOM 688 O O . THR A 1 84 ? 3.959 -3.855 -5.758 1.00 88.31 84 THR A O 1
ATOM 691 N N . GLU A 1 85 ? 1.942 -4.829 -5.667 1.00 86.56 85 GLU A N 1
ATOM 692 C CA . GLU A 1 85 ? 2.219 -5.718 -6.793 1.00 86.56 85 GLU A CA 1
ATOM 693 C C . GLU A 1 85 ? 2.402 -4.933 -8.103 1.00 86.56 85 GLU A C 1
ATOM 695 O O . GLU A 1 85 ? 3.374 -5.150 -8.842 1.00 86.56 85 GLU A O 1
ATOM 700 N N . HIS A 1 86 ? 1.514 -3.973 -8.374 1.00 85.25 86 HIS A N 1
ATOM 701 C CA . HIS A 1 86 ? 1.610 -3.104 -9.547 1.00 85.25 86 HIS A CA 1
ATOM 702 C C . HIS A 1 86 ? 2.902 -2.280 -9.556 1.00 85.25 86 HIS A C 1
ATOM 704 O O . HIS A 1 86 ? 3.578 -2.197 -10.590 1.00 85.25 86 HIS A O 1
ATOM 710 N N . TYR A 1 87 ? 3.290 -1.728 -8.407 1.00 89.25 87 TYR A N 1
ATOM 711 C CA . TYR A 1 87 ? 4.533 -0.983 -8.240 1.00 89.25 87 TYR A CA 1
ATOM 712 C C . TYR A 1 87 ? 5.759 -1.853 -8.539 1.00 89.25 87 TYR A C 1
ATOM 714 O O . TYR A 1 87 ? 6.621 -1.455 -9.326 1.00 89.25 87 TYR A O 1
ATOM 722 N N . ASN A 1 88 ? 5.810 -3.076 -8.004 1.00 88.75 88 ASN A N 1
ATOM 723 C CA . ASN A 1 88 ? 6.912 -4.009 -8.247 1.00 88.75 88 ASN A CA 1
ATOM 724 C C . ASN A 1 88 ? 7.069 -4.348 -9.736 1.00 88.75 88 ASN A C 1
ATOM 726 O O . ASN A 1 88 ? 8.190 -4.410 -10.255 1.00 88.75 88 ASN A O 1
ATOM 730 N N . ARG A 1 89 ? 5.955 -4.537 -10.454 1.00 89.00 89 ARG A N 1
ATOM 731 C CA . ARG A 1 89 ? 5.969 -4.751 -11.910 1.00 89.00 89 ARG A CA 1
ATOM 732 C C . ARG A 1 89 ? 6.489 -3.511 -12.649 1.00 89.00 89 ARG A C 1
ATOM 734 O O . ARG A 1 89 ? 7.370 -3.642 -13.500 1.00 89.00 89 ARG A O 1
ATOM 741 N N . MET A 1 90 ? 6.020 -2.314 -12.290 1.00 90.25 90 MET A N 1
ATOM 742 C CA . MET A 1 90 ? 6.477 -1.054 -12.896 1.00 90.25 90 MET A CA 1
ATOM 743 C C . MET A 1 90 ? 7.953 -0.756 -12.621 1.00 90.25 90 MET A C 1
ATOM 745 O O . MET A 1 90 ? 8.660 -0.286 -13.511 1.00 90.25 90 MET A O 1
ATOM 749 N N . SER A 1 91 ? 8.449 -1.086 -11.428 1.00 90.62 91 SER A N 1
ATOM 750 C CA . SER A 1 91 ? 9.859 -0.929 -11.063 1.00 90.62 91 SER A CA 1
ATOM 751 C C . SER A 1 91 ? 10.776 -1.761 -11.966 1.00 90.62 91 SER A C 1
ATOM 753 O O . SER A 1 91 ? 11.769 -1.252 -12.494 1.00 90.62 91 SER A O 1
ATOM 755 N N . LYS A 1 92 ? 10.390 -3.011 -12.262 1.00 93.38 92 LYS A N 1
ATOM 756 C CA . LYS A 1 92 ? 11.116 -3.869 -13.216 1.00 93.38 92 LYS A CA 1
ATOM 757 C C . LYS A 1 92 ? 11.144 -3.265 -14.624 1.00 93.38 92 LYS A C 1
ATOM 759 O O . LYS A 1 92 ? 12.206 -3.217 -15.244 1.00 93.38 92 LYS A O 1
ATOM 764 N N . ILE A 1 93 ? 10.003 -2.775 -15.117 1.00 92.31 93 ILE A N 1
ATOM 765 C CA . ILE A 1 93 ? 9.898 -2.161 -16.452 1.00 92.31 93 ILE A CA 1
ATOM 766 C C . ILE A 1 93 ? 10.749 -0.886 -16.532 1.00 92.31 93 ILE A C 1
ATOM 768 O O . ILE A 1 93 ? 11.490 -0.712 -17.501 1.00 92.31 93 ILE A O 1
ATOM 772 N N . SER A 1 94 ? 10.707 -0.035 -15.502 1.00 92.88 94 SER A N 1
ATOM 773 C CA . SER A 1 94 ? 11.552 1.162 -15.407 1.00 92.88 94 SER A CA 1
ATOM 774 C C . SER A 1 94 ? 13.041 0.814 -15.419 1.00 92.88 94 SER A C 1
ATOM 776 O O . SER A 1 94 ? 13.811 1.409 -16.175 1.00 92.88 94 SER A O 1
ATOM 778 N N . GLY A 1 95 ? 13.451 -0.229 -14.689 1.00 92.38 95 GLY A N 1
ATOM 779 C CA . GLY A 1 95 ? 14.824 -0.734 -14.724 1.00 92.38 95 GLY A CA 1
ATOM 780 C C . GLY A 1 95 ? 15.282 -1.138 -16.130 1.00 92.38 95 GLY A C 1
ATOM 781 O O . GLY A 1 95 ? 16.363 -0.737 -16.568 1.00 92.38 95 GLY A O 1
ATOM 782 N N . ILE A 1 96 ? 14.446 -1.873 -16.870 1.00 93.00 96 ILE A N 1
ATOM 783 C CA . ILE A 1 96 ? 14.732 -2.275 -18.257 1.00 93.00 96 ILE A CA 1
ATOM 784 C C . ILE A 1 96 ? 14.812 -1.047 -19.174 1.00 93.00 96 ILE A C 1
ATOM 786 O O . ILE A 1 96 ? 15.764 -0.916 -19.948 1.00 93.00 96 ILE A O 1
ATOM 790 N N . ALA A 1 97 ? 13.852 -0.124 -19.068 1.00 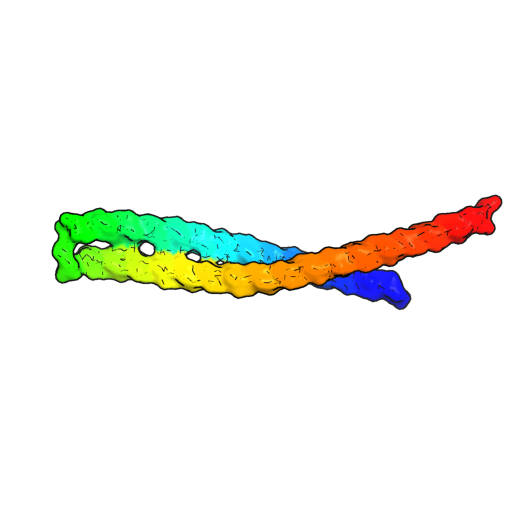92.06 97 ALA A N 1
ATOM 791 C CA . ALA A 1 97 ? 13.822 1.100 -19.866 1.00 92.06 97 ALA A CA 1
ATOM 792 C C . ALA A 1 97 ? 15.073 1.962 -19.627 1.00 92.06 97 ALA A C 1
ATOM 794 O O . ALA A 1 97 ? 15.703 2.420 -20.581 1.00 92.06 97 ALA A O 1
ATOM 795 N N . LYS A 1 98 ? 15.499 2.102 -18.365 1.00 93.56 98 LYS A N 1
ATOM 796 C CA . LYS A 1 98 ? 16.724 2.811 -17.976 1.00 93.56 98 LYS A CA 1
ATOM 797 C C . LYS A 1 98 ? 17.975 2.164 -18.565 1.00 93.56 98 LYS A C 1
ATOM 799 O O . LYS A 1 98 ? 18.849 2.861 -19.079 1.00 93.56 98 LYS A O 1
ATOM 804 N N . GLN A 1 99 ? 18.072 0.834 -18.529 1.00 93.69 99 GLN A N 1
ATOM 805 C CA . GLN A 1 99 ? 19.193 0.117 -19.144 1.00 93.69 99 GLN A CA 1
ATOM 806 C C . GLN A 1 99 ? 19.238 0.325 -20.663 1.00 93.69 99 GLN A C 1
ATOM 808 O O . GLN A 1 99 ? 20.312 0.585 -21.210 1.00 93.69 99 GLN A O 1
ATOM 813 N N . ALA A 1 100 ? 18.090 0.241 -21.341 1.00 91.31 100 ALA A N 1
ATOM 814 C CA . ALA A 1 100 ? 17.989 0.469 -22.780 1.00 91.31 100 ALA A CA 1
ATOM 815 C C . ALA A 1 100 ? 18.381 1.907 -23.158 1.00 91.31 100 ALA A C 1
ATOM 817 O O . ALA A 1 100 ? 19.193 2.103 -24.065 1.00 91.31 100 ALA A O 1
ATOM 818 N N . TYR A 1 101 ? 17.882 2.897 -22.415 1.00 92.56 101 TYR A N 1
ATOM 819 C CA . TYR A 1 101 ? 18.236 4.302 -22.600 1.00 92.56 101 TYR A CA 1
ATOM 820 C C . TYR A 1 101 ? 19.73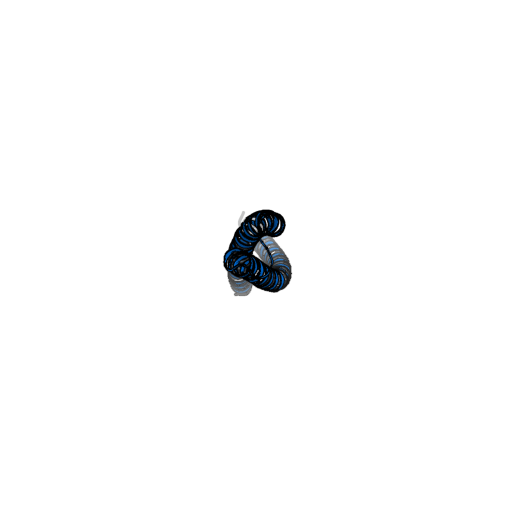9 4.544 -22.409 1.00 92.56 101 TYR A C 1
ATOM 822 O O . TYR A 1 101 ? 20.390 5.102 -23.291 1.00 92.56 101 TYR A O 1
ATOM 830 N N . ASN A 1 102 ? 20.331 4.035 -21.324 1.00 92.31 102 ASN A N 1
ATOM 831 C CA . ASN A 1 102 ? 21.766 4.184 -21.061 1.00 92.31 102 ASN A CA 1
ATOM 832 C C . ASN A 1 102 ? 22.635 3.566 -22.168 1.00 92.31 102 ASN A C 1
ATOM 834 O O . ASN A 1 102 ? 23.643 4.154 -22.570 1.00 92.31 102 ASN A O 1
ATOM 838 N N . ARG A 1 103 ? 22.243 2.398 -22.699 1.00 91.25 103 ARG A N 1
ATOM 839 C CA . ARG A 1 103 ? 22.926 1.775 -23.847 1.00 91.25 103 ARG A CA 1
ATOM 840 C C . ARG A 1 103 ? 22.830 2.652 -25.094 1.00 91.25 103 ARG A C 1
ATOM 842 O O . ARG A 1 103 ? 23.843 2.876 -25.753 1.00 91.25 103 ARG A O 1
ATOM 849 N N . ALA A 1 104 ? 21.646 3.189 -25.386 1.00 90.69 104 ALA A N 1
ATOM 850 C CA . ALA A 1 104 ? 21.431 4.073 -26.527 1.00 90.69 104 ALA A CA 1
ATOM 851 C C . ALA A 1 104 ? 22.263 5.366 -26.419 1.00 90.69 104 ALA A C 1
ATOM 853 O O . ALA A 1 104 ? 22.871 5.790 -27.404 1.00 90.69 104 ALA A O 1
ATOM 854 N N . VAL A 1 105 ? 22.356 5.959 -25.222 1.00 90.12 105 VAL A N 1
ATOM 855 C CA . VAL A 1 105 ? 23.197 7.139 -24.950 1.00 90.12 105 VAL A CA 1
ATOM 856 C C . VAL A 1 105 ? 24.668 6.822 -25.204 1.00 90.12 105 VAL A C 1
ATOM 858 O O . VAL A 1 105 ? 25.334 7.563 -25.928 1.00 90.12 105 VAL A O 1
ATOM 861 N N . LYS A 1 106 ? 25.165 5.692 -24.685 1.00 91.44 106 LYS A N 1
ATOM 862 C CA . LYS A 1 106 ? 26.552 5.260 -24.898 1.00 91.44 106 LYS A CA 1
ATOM 863 C C . LYS A 1 106 ? 26.876 5.099 -26.386 1.00 91.44 106 LYS A C 1
ATOM 865 O O . LYS A 1 106 ? 27.867 5.657 -26.849 1.00 91.44 106 LYS A O 1
ATOM 870 N N . MET A 1 107 ? 26.017 4.417 -27.147 1.00 88.06 107 MET A N 1
ATOM 871 C CA . MET A 1 107 ? 26.201 4.255 -28.596 1.00 88.06 107 MET A CA 1
ATOM 872 C C . MET A 1 107 ? 26.225 5.604 -29.323 1.00 88.06 107 MET A C 1
ATOM 874 O O . MET A 1 107 ? 27.071 5.829 -30.188 1.00 88.06 107 MET A O 1
ATOM 878 N N . ARG A 1 108 ? 25.336 6.534 -28.952 1.00 85.50 108 ARG A N 1
ATOM 879 C CA . ARG A 1 108 ? 25.298 7.880 -29.542 1.00 85.50 108 ARG A CA 1
ATOM 880 C C . ARG A 1 108 ? 26.585 8.660 -29.257 1.00 85.50 108 ARG A C 1
ATOM 882 O O . ARG A 1 108 ? 27.112 9.303 -30.163 1.00 85.50 108 ARG A O 1
ATOM 889 N N . MET A 1 109 ? 27.117 8.567 -28.037 1.00 85.88 109 MET A N 1
ATOM 890 C CA . MET A 1 109 ? 28.397 9.180 -27.669 1.00 85.88 109 MET A CA 1
ATOM 891 C C . MET A 1 109 ? 29.566 8.564 -28.445 1.00 85.88 109 MET A C 1
ATOM 893 O O . MET A 1 109 ? 30.383 9.300 -28.989 1.00 85.88 109 MET A O 1
ATOM 897 N N . GLU A 1 110 ? 29.640 7.236 -28.554 1.00 86.56 110 GLU A N 1
ATOM 898 C CA . GLU A 1 110 ? 30.695 6.552 -29.315 1.00 86.56 110 GLU A CA 1
ATOM 899 C C . GLU A 1 110 ? 30.715 6.974 -30.787 1.00 86.56 110 GLU A C 1
ATOM 901 O O . GLU A 1 110 ? 31.780 7.257 -31.339 1.00 86.56 110 GLU A O 1
ATOM 906 N N . VAL A 1 111 ? 29.540 7.067 -31.415 1.00 78.62 111 VAL A N 1
ATOM 907 C CA . VAL A 1 111 ? 29.391 7.568 -32.786 1.00 78.62 111 VAL A CA 1
ATOM 908 C C . VAL A 1 111 ? 29.880 9.016 -32.884 1.00 78.62 111 VAL A C 1
ATOM 910 O O . VAL A 1 111 ? 30.696 9.333 -33.749 1.00 78.62 111 VAL A O 1
ATOM 913 N N . PHE A 1 112 ? 29.452 9.881 -31.961 1.00 73.81 112 PHE A N 1
ATOM 914 C CA . PHE A 1 112 ? 29.871 11.283 -31.923 1.00 73.81 112 PHE A CA 1
ATOM 915 C C . PHE A 1 112 ? 31.397 11.437 -31.790 1.00 73.81 112 PHE A C 1
ATOM 917 O O . PHE A 1 112 ? 32.016 12.203 -32.531 1.00 73.81 112 PHE A O 1
ATOM 924 N N . PHE A 1 113 ? 32.035 10.669 -30.901 1.00 73.44 113 PHE A N 1
ATOM 925 C CA . PHE A 1 113 ? 33.488 10.699 -30.720 1.00 73.44 113 PHE A CA 1
ATOM 926 C C . PHE A 1 113 ? 34.259 10.107 -31.907 1.00 73.44 113 PHE A C 1
ATOM 928 O O . PHE A 1 113 ? 35.310 10.642 -32.260 1.00 73.44 113 PHE A O 1
ATOM 935 N N . LYS A 1 114 ? 33.749 9.051 -32.557 1.00 73.12 114 LYS A N 1
ATOM 936 C CA . LYS A 1 114 ? 34.345 8.511 -33.793 1.00 73.12 114 LYS A CA 1
ATOM 937 C C . LYS A 1 114 ? 34.336 9.546 -34.918 1.00 73.12 114 LYS A C 1
ATOM 939 O O . LYS A 1 114 ? 35.367 9.755 -35.549 1.00 73.12 114 LYS A O 1
ATOM 944 N N . PHE A 1 115 ? 33.220 10.247 -35.119 1.00 64.06 115 PHE A N 1
ATOM 945 C CA . PHE A 1 115 ? 33.142 11.318 -36.118 1.00 64.06 115 PHE A CA 1
ATOM 946 C C . PHE A 1 115 ? 34.048 12.510 -35.793 1.00 64.06 115 PHE A C 1
ATOM 948 O O . PHE A 1 115 ? 34.603 13.120 -36.703 1.00 64.06 115 PHE A O 1
ATOM 955 N N . ARG A 1 116 ? 34.248 12.825 -34.507 1.00 62.50 116 ARG A N 1
ATOM 956 C CA . ARG A 1 116 ? 35.160 13.895 -34.084 1.00 62.50 116 ARG A CA 1
ATOM 957 C C . ARG A 1 116 ? 36.628 13.575 -34.389 1.00 62.50 116 ARG A C 1
ATOM 959 O O . ARG A 1 116 ? 37.336 14.471 -34.823 1.00 62.50 116 ARG A O 1
ATOM 966 N N . LYS A 1 117 ? 37.060 12.319 -34.216 1.00 62.00 117 LYS A N 1
ATOM 967 C CA . LYS A 1 117 ? 38.432 11.869 -34.535 1.00 62.00 117 LYS A CA 1
ATOM 968 C C . LYS A 1 117 ? 38.745 11.820 -36.033 1.00 62.00 117 LYS A C 1
ATOM 970 O O . LYS A 1 117 ? 39.906 11.875 -36.391 1.00 62.00 117 LYS A O 1
ATOM 975 N N . LEU A 1 118 ? 37.734 11.691 -36.894 1.00 60.06 118 LEU A N 1
ATOM 976 C CA . LEU A 1 118 ? 37.901 11.697 -38.355 1.00 60.06 118 LEU A CA 1
ATOM 977 C C . LEU A 1 118 ? 37.963 13.116 -38.951 1.00 60.06 118 LEU A C 1
ATOM 979 O O . LEU A 1 118 ? 38.231 13.266 -40.138 1.00 60.06 118 LEU A O 1
ATOM 983 N N . ARG A 1 119 ? 37.661 14.149 -38.153 1.00 54.66 119 ARG A N 1
ATOM 984 C CA . ARG A 1 119 ? 37.715 15.569 -38.549 1.00 54.66 119 ARG A CA 1
ATOM 985 C C . ARG A 1 119 ? 38.976 16.299 -38.072 1.00 54.66 119 ARG A C 1
ATOM 987 O O . ARG A 1 119 ? 39.150 17.456 -38.442 1.00 54.66 119 ARG A O 1
ATOM 994 N N . THR A 1 120 ? 39.788 15.661 -37.234 1.00 50.78 120 THR A N 1
ATOM 995 C CA . THR A 1 120 ? 41.108 16.123 -36.773 1.00 50.78 120 THR A CA 1
ATOM 996 C C . THR A 1 120 ? 42.186 15.334 -37.480 1.00 50.78 120 THR A C 1
ATOM 998 O O . THR A 1 120 ? 43.161 15.961 -37.931 1.00 50.78 120 THR A O 1
#

Foldseek 3Di:
DVLVVLVVVLVVLVVVLVVLVVQLVVLVVQLVVLVVQLVVLVVCLVVCPVVDDCPDPSNVVSVVSNVVSVVSNVVSVVSNVVSVVVSVVSVVVSVVSVVSNVVSVVVVVVVVVVVVVVVD

Radius of gyration: 26.78 Å; chains: 1; bounding box: 66×22×72 Å

pLDDT: mean 90.53, std 9.13, range [50.78, 98.06]

Organism: NCBI:txid1070528